Protein AF-A0A1G0B3N1-F1 (afdb_monomer)

Mean predicted aligned error: 11.77 Å

Sequence (130 aa):
MKNLKLLSLLGVATFSLLSFNYLNRTTTVKDGTYKAFISKKSNLDERGFSGNGNYEQNVTVKIENNLVKEISPIKFNKNSDKLINIPLEIDTKGNAIAETSDFEQDIYNKNDAGWHYTYKLKIKKEELTK

pLDDT: mean 79.74, std 19.07, range [39.28, 97.31]

Nearest PDB structures (foldseek):
  1r0u-assembly1_A  TM=3.605E-01  e=1.409E-01  Bacillus subtilis
  9fmu-assembly1_C  TM=2.508E-01  e=1.752E+00  Homo sapiens
  5ujv-assembly1_A  TM=2.027E-01  e=4.294E+00  Festuca elata

Radius of gyration: 24.57 Å; Cα contacts (8 Å, |Δi|>4): 226; chains: 1; bounding box: 40×63×79 Å

Solvent-accessible surface area (backbone atoms only — not comparable to full-atom values): 8032 Å² total; per-residue (Å²): 136,86,87,83,82,92,83,83,89,83,81,78,87,73,76,80,79,70,83,70,78,82,66,70,83,65,73,60,56,71,66,46,77,37,60,30,39,39,36,37,40,46,45,65,47,101,86,69,50,61,53,84,85,59,47,74,46,82,35,39,33,34,32,49,91,30,18,29,70,44,68,37,81,61,91,83,44,94,68,59,61,71,52,48,70,34,58,53,44,65,46,101,84,54,24,40,33,29,73,46,72,50,78,47,59,54,88,88,42,90,82,52,86,50,38,48,31,41,39,38,39,37,30,50,42,76,57,77,75,111

Secondary structure (DSSP, 8-state):
-------SSSSSSSSSSSSSS-S----PPPSEEEEEEEEEEEPB-TTS-B-S--EEEEEEEEEETTEEEEEE-GGG-TTGGGGTTPBPEE-TTS-EEEEEEEEE--TT-TT---EEEEEEEEE-HHHHT-

Structure (mmCIF, N/CA/C/O backbone):
data_AF-A0A1G0B3N1-F1
#
_entry.id   AF-A0A1G0B3N1-F1
#
loop_
_atom_site.group_PDB
_atom_site.id
_atom_site.type_symbol
_atom_site.label_atom_id
_atom_site.label_alt_id
_atom_site.label_comp_id
_atom_site.label_asym_id
_atom_site.label_entity_id
_atom_site.label_seq_id
_atom_site.pdbx_PDB_ins_code
_atom_site.Cartn_x
_atom_site.Cartn_y
_atom_site.Cartn_z
_atom_site.occupancy
_atom_site.B_iso_or_equiv
_atom_site.auth_seq_id
_atom_site.auth_comp_id
_atom_site.auth_asym_id
_atom_site.auth_atom_id
_atom_site.pdbx_PDB_model_num
ATOM 1 N N . MET A 1 1 ? 14.120 -53.035 54.432 1.00 40.91 1 MET A N 1
ATOM 2 C CA . MET A 1 1 ? 14.508 -52.285 53.215 1.00 40.91 1 MET A CA 1
ATOM 3 C C . MET A 1 1 ? 13.393 -51.296 52.907 1.00 40.91 1 MET A C 1
ATOM 5 O O . MET A 1 1 ? 12.237 -51.694 52.905 1.00 40.91 1 MET A O 1
ATOM 9 N N . LYS A 1 2 ? 13.722 -50.002 52.814 1.00 41.94 2 LYS A N 1
ATOM 10 C CA . LYS A 1 2 ? 12.765 -48.890 52.686 1.00 41.94 2 LYS A CA 1
ATOM 11 C C . LYS A 1 2 ? 12.275 -48.798 51.236 1.00 41.94 2 LYS A C 1
ATOM 13 O O . LYS A 1 2 ? 13.083 -48.551 50.346 1.00 41.94 2 LYS A O 1
ATOM 18 N N . ASN A 1 3 ? 10.974 -48.970 51.011 1.00 48.44 3 ASN A N 1
ATOM 19 C CA . ASN A 1 3 ? 10.350 -48.754 49.706 1.00 48.44 3 ASN A CA 1
ATOM 20 C C . ASN A 1 3 ? 10.149 -47.251 49.476 1.00 48.44 3 ASN A C 1
ATOM 22 O O . ASN A 1 3 ? 9.148 -46.665 49.875 1.00 48.44 3 ASN A O 1
ATOM 26 N N . LEU A 1 4 ? 11.138 -46.627 48.840 1.00 51.06 4 LEU A N 1
ATOM 27 C CA . LEU A 1 4 ? 10.973 -45.366 48.125 1.00 51.06 4 LEU A CA 1
ATOM 28 C C . LEU A 1 4 ? 10.309 -45.660 46.779 1.00 51.06 4 LEU A C 1
ATOM 30 O O . LEU A 1 4 ? 10.856 -46.453 46.016 1.00 51.06 4 LEU A O 1
ATOM 34 N N . LYS A 1 5 ? 9.176 -45.003 46.499 1.00 45.12 5 LYS A N 1
ATOM 35 C CA . LYS A 1 5 ? 8.774 -44.444 45.189 1.00 45.12 5 LYS A CA 1
ATOM 36 C C . LYS A 1 5 ? 7.332 -43.931 45.279 1.00 45.12 5 LYS A C 1
ATOM 38 O O . LYS A 1 5 ? 6.401 -44.517 44.744 1.00 45.12 5 LYS A O 1
ATOM 43 N N . LEU A 1 6 ? 7.168 -42.813 45.981 1.00 51.50 6 LEU A N 1
ATOM 44 C CA . LEU A 1 6 ? 5.955 -42.001 45.962 1.00 51.50 6 LEU A CA 1
ATOM 45 C C . LEU A 1 6 ? 6.266 -40.702 45.209 1.00 51.50 6 LEU A C 1
ATOM 47 O O . LEU A 1 6 ? 6.430 -39.668 45.832 1.00 51.50 6 LEU A O 1
ATOM 51 N N . LEU A 1 7 ? 6.455 -40.759 43.890 1.00 52.69 7 LEU A N 1
ATOM 52 C CA . LEU A 1 7 ? 6.631 -39.559 43.057 1.00 52.69 7 LEU A CA 1
ATOM 53 C C . LEU A 1 7 ? 6.385 -39.908 41.583 1.00 52.69 7 LEU A C 1
ATOM 55 O O . LEU A 1 7 ? 7.311 -40.038 40.791 1.00 52.69 7 LEU A O 1
ATOM 59 N N . SER A 1 8 ? 5.123 -40.095 41.202 1.00 49.09 8 SER A N 1
ATOM 60 C CA . SER A 1 8 ? 4.750 -40.110 39.777 1.00 49.09 8 SER A CA 1
ATOM 61 C C . SER A 1 8 ? 3.380 -39.505 39.466 1.00 49.09 8 SER A C 1
ATOM 63 O O . SER A 1 8 ? 2.915 -39.632 38.340 1.00 49.09 8 SER A O 1
ATOM 65 N N . LEU A 1 9 ? 2.738 -38.798 40.405 1.00 48.25 9 LEU A N 1
ATOM 66 C CA . LEU A 1 9 ? 1.376 -38.281 40.198 1.00 48.25 9 LEU A CA 1
ATOM 67 C C . LEU A 1 9 ? 1.242 -36.750 40.220 1.00 48.25 9 LEU A C 1
ATOM 69 O O . LEU A 1 9 ? 0.156 -36.234 40.449 1.00 48.25 9 LEU A O 1
ATOM 73 N N . LEU A 1 10 ? 2.329 -36.015 39.969 1.00 48.81 10 LEU A N 1
ATOM 74 C CA . LEU A 1 10 ? 2.328 -34.541 39.919 1.00 48.81 10 LEU A CA 1
ATOM 75 C C . LEU A 1 10 ? 3.058 -33.965 38.690 1.00 48.81 10 LEU A C 1
ATOM 77 O O . LEU A 1 10 ? 3.428 -32.798 38.679 1.00 48.81 10 LEU A O 1
ATOM 81 N N . GLY A 1 11 ? 3.269 -34.774 37.645 1.00 46.78 11 GLY A N 1
ATOM 82 C CA . GLY A 1 11 ? 4.051 -34.382 36.462 1.00 46.78 11 GLY A CA 1
ATOM 83 C C . GLY A 1 11 ? 3.268 -34.140 35.168 1.00 46.78 11 GLY A C 1
ATOM 84 O O . GLY A 1 11 ? 3.893 -33.843 34.159 1.00 46.78 11 GLY A O 1
ATOM 85 N N . VAL A 1 12 ? 1.937 -34.290 35.149 1.00 50.12 12 VAL A N 1
ATOM 86 C CA . VAL A 1 12 ? 1.155 -34.238 33.886 1.00 50.12 12 VAL A CA 1
ATOM 87 C C . VAL A 1 12 ? 0.097 -33.121 33.868 1.00 50.12 12 VAL A C 1
ATOM 89 O O . VAL A 1 12 ? -0.551 -32.895 32.854 1.00 50.12 12 VAL A O 1
ATOM 92 N N . ALA A 1 13 ? -0.049 -32.341 34.941 1.00 47.53 13 ALA A N 1
ATOM 93 C CA . ALA A 1 13 ? -1.104 -31.325 35.033 1.00 47.53 13 ALA A CA 1
ATOM 94 C C . ALA A 1 13 ? -0.699 -29.899 34.597 1.00 47.53 13 ALA A C 1
ATOM 96 O O . ALA A 1 13 ? -1.491 -28.979 34.773 1.00 47.53 13 ALA A O 1
ATOM 97 N N . THR A 1 14 ? 0.498 -29.673 34.039 1.00 48.81 14 THR A N 1
ATOM 98 C CA . THR A 1 14 ? 0.963 -28.305 33.706 1.00 48.81 14 THR A CA 1
ATOM 99 C C . THR A 1 14 ? 1.356 -28.063 32.249 1.00 48.81 14 THR A C 1
ATOM 101 O O . THR A 1 14 ? 1.675 -26.929 31.906 1.00 48.81 14 THR A O 1
ATOM 104 N N . PHE A 1 15 ? 1.254 -29.050 31.355 1.00 43.50 15 PHE A N 1
ATOM 105 C CA . PHE A 1 15 ? 1.557 -28.836 29.928 1.00 43.50 15 PHE A CA 1
ATOM 106 C C . PHE A 1 15 ? 0.341 -28.564 29.029 1.00 43.50 15 PHE A C 1
ATOM 108 O O . PHE A 1 15 ? 0.517 -28.253 27.855 1.00 43.50 15 PHE A O 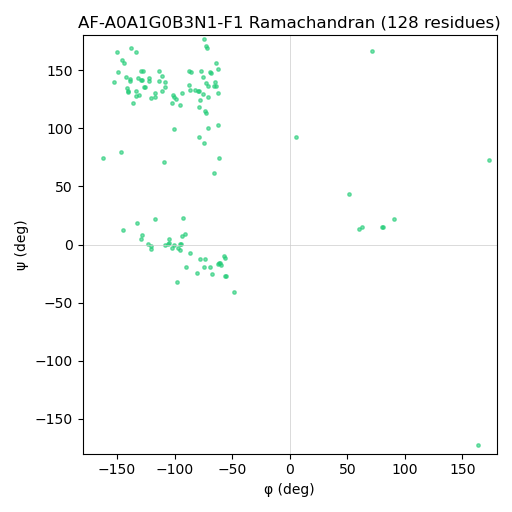1
ATOM 115 N N . SER A 1 16 ? -0.885 -28.598 29.556 1.00 45.94 16 SER A N 1
ATOM 116 C CA . SER A 1 16 ? -2.104 -28.324 28.776 1.00 45.94 16 SER A CA 1
ATOM 117 C C . SER A 1 16 ? -2.594 -26.868 28.833 1.00 45.94 16 SER A C 1
ATOM 119 O O . SER A 1 16 ? -3.592 -26.544 28.197 1.00 45.94 16 SER A O 1
ATOM 121 N N . LEU A 1 17 ? -1.901 -25.972 29.550 1.00 43.28 17 LEU A N 1
ATOM 122 C CA . LEU A 1 17 ? -2.300 -24.561 29.710 1.00 43.28 17 LEU A CA 1
ATOM 123 C C . LEU A 1 17 ? -1.468 -23.556 28.896 1.00 43.28 17 LEU A C 1
ATOM 125 O O . LEU A 1 17 ? -1.742 -22.359 28.946 1.00 43.28 17 LEU A O 1
ATOM 129 N N . LEU A 1 18 ? -0.489 -24.012 28.110 1.00 45.62 18 LEU A N 1
ATOM 130 C CA . LEU A 1 18 ? 0.317 -23.131 27.249 1.00 45.62 18 LEU A CA 1
ATOM 131 C C . LEU A 1 18 ? -0.089 -23.157 25.768 1.00 45.62 18 LEU A C 1
ATOM 133 O O . LEU A 1 18 ? 0.444 -22.380 24.980 1.00 45.62 18 LEU A O 1
ATOM 137 N N . SER A 1 19 ? -1.062 -23.979 25.371 1.00 43.59 19 SER A N 1
ATOM 138 C CA . SER A 1 19 ? -1.436 -24.153 23.961 1.00 43.59 19 SER A CA 1
ATOM 139 C C . SER A 1 19 ? -2.538 -23.216 23.437 1.00 43.59 19 SER A C 1
ATOM 141 O O . SER A 1 19 ? -2.963 -23.394 22.301 1.00 43.59 19 SER A O 1
ATOM 143 N N . PHE A 1 20 ? -2.972 -22.187 24.183 1.00 46.72 20 PHE A N 1
ATOM 144 C CA . PHE A 1 20 ? -4.051 -21.285 23.723 1.00 46.72 20 PHE A CA 1
ATOM 145 C C . PHE A 1 20 ? -3.772 -19.772 23.760 1.00 46.72 20 PHE A C 1
ATOM 147 O O . PHE A 1 20 ? -4.672 -19.001 23.450 1.00 46.72 20 PHE A O 1
ATOM 154 N N . ASN A 1 21 ? -2.545 -19.312 24.031 1.00 39.81 21 ASN A N 1
ATOM 155 C CA . ASN A 1 21 ? -2.222 -17.871 23.945 1.00 39.81 21 ASN A CA 1
ATOM 156 C C . ASN A 1 21 ? -1.391 -17.457 22.719 1.00 39.81 21 ASN A C 1
ATOM 158 O O . ASN A 1 21 ? -1.086 -16.279 22.563 1.00 39.81 21 ASN A O 1
ATOM 162 N N . TYR A 1 22 ? -1.107 -18.383 21.799 1.00 39.47 22 TYR A N 1
ATOM 163 C CA . TYR A 1 22 ? -0.657 -18.039 20.442 1.00 39.47 22 TYR A CA 1
ATOM 164 C C . TYR A 1 22 ? -1.823 -17.950 19.451 1.00 39.47 22 TYR A C 1
ATOM 166 O O . TYR A 1 22 ? -1.634 -18.052 18.241 1.00 39.47 22 TYR A O 1
ATOM 174 N N . LEU A 1 23 ? -3.045 -17.718 19.945 1.00 40.84 23 LEU A N 1
ATOM 175 C CA . LEU A 1 23 ? -4.102 -17.203 19.092 1.00 40.84 23 LEU A CA 1
ATOM 176 C C . LEU A 1 23 ? -3.795 -15.726 18.847 1.00 40.84 23 LEU A C 1
ATOM 178 O O . LEU A 1 23 ? -4.176 -14.861 19.631 1.00 40.84 23 LEU A O 1
ATOM 182 N N . ASN A 1 24 ? -2.997 -15.494 17.805 1.00 39.28 24 ASN A N 1
ATOM 183 C CA . ASN A 1 24 ? -2.894 -14.263 17.039 1.00 39.28 24 ASN A CA 1
ATOM 184 C C . ASN A 1 24 ? -3.738 -13.122 17.618 1.00 39.28 24 ASN A C 1
ATOM 186 O O . ASN A 1 24 ? -4.882 -12.899 17.224 1.00 39.28 24 ASN A O 1
ATOM 190 N N . ARG A 1 25 ? -3.116 -12.305 18.471 1.00 40.66 25 ARG A N 1
ATOM 191 C CA . ARG A 1 25 ? -3.402 -10.870 18.472 1.00 40.66 25 ARG A CA 1
ATOM 192 C C . ARG A 1 25 ? -2.898 -10.324 17.130 1.00 40.66 25 ARG A C 1
ATOM 194 O O . ARG A 1 25 ? -1.991 -9.504 17.076 1.00 40.66 25 ARG A O 1
ATOM 201 N N . THR A 1 26 ? -3.449 -10.809 16.019 1.00 53.03 26 THR A N 1
ATOM 202 C CA . THR A 1 26 ? -3.451 -10.038 14.791 1.00 53.03 26 THR A CA 1
ATOM 203 C C . THR A 1 26 ? -4.267 -8.821 15.164 1.00 53.03 26 THR A C 1
ATOM 205 O O . THR A 1 26 ? -5.479 -8.904 15.358 1.00 53.03 26 THR A O 1
ATOM 208 N N . THR A 1 27 ? -3.584 -7.705 15.396 1.00 59.09 27 THR A N 1
ATOM 209 C CA . THR A 1 27 ? -4.182 -6.376 15.383 1.00 59.09 27 THR A CA 1
ATOM 210 C C . THR A 1 27 ? -4.717 -6.158 13.974 1.00 59.09 27 THR A C 1
ATOM 212 O O . THR A 1 27 ? -4.091 -5.498 13.154 1.00 59.09 27 THR A O 1
ATOM 215 N N . THR A 1 28 ? -5.826 -6.828 13.668 1.00 78.81 28 THR A N 1
ATOM 216 C CA . THR A 1 28 ? -6.503 -6.758 12.388 1.00 78.81 28 THR A CA 1
ATOM 217 C C . THR A 1 28 ? -7.144 -5.394 12.305 1.00 78.81 28 THR A C 1
ATOM 219 O O . THR A 1 28 ? -7.887 -4.988 13.208 1.00 78.81 28 THR A O 1
ATOM 222 N N . VAL A 1 29 ? -6.859 -4.689 11.221 1.00 89.88 29 VAL A N 1
ATOM 223 C CA . VAL A 1 29 ? -7.599 -3.482 10.887 1.00 89.88 29 VAL A CA 1
ATOM 224 C C . VAL A 1 29 ? -9.049 -3.882 10.657 1.00 89.88 29 VAL A C 1
ATOM 226 O O . VAL A 1 29 ? -9.320 -4.861 9.963 1.00 89.88 29 VAL A O 1
ATOM 229 N N . LYS A 1 30 ? -9.969 -3.164 11.306 1.00 92.75 30 LYS A N 1
ATOM 230 C CA . LYS A 1 30 ? -11.400 -3.415 11.154 1.00 92.75 30 LYS A CA 1
ATOM 231 C C . LYS A 1 30 ? -11.812 -3.176 9.705 1.00 92.75 30 LYS A C 1
ATOM 233 O O . LYS A 1 30 ? -11.233 -2.345 9.010 1.00 92.75 30 LYS A O 1
ATOM 238 N N . ASP A 1 31 ? -12.841 -3.889 9.282 1.00 95.25 31 ASP A N 1
ATOM 239 C CA . ASP A 1 31 ? -13.430 -3.667 7.972 1.00 95.25 31 ASP A CA 1
ATOM 240 C C . ASP A 1 31 ? -14.030 -2.261 7.910 1.00 95.25 31 ASP A C 1
ATOM 242 O O . ASP A 1 31 ? -14.682 -1.804 8.855 1.00 95.25 31 ASP A O 1
ATOM 246 N N . GLY A 1 32 ? -13.795 -1.557 6.806 1.00 95.88 32 GLY A N 1
ATOM 247 C CA . GLY A 1 32 ? -14.223 -0.171 6.684 1.00 95.88 32 GLY A CA 1
ATOM 248 C C . GLY A 1 32 ? -13.546 0.592 5.560 1.00 95.88 32 GLY A C 1
ATOM 249 O O . GLY A 1 32 ? -12.814 0.042 4.736 1.00 95.88 32 GLY A O 1
ATOM 250 N N . THR A 1 33 ? -13.811 1.893 5.526 1.00 96.81 33 THR A N 1
ATOM 251 C CA . THR A 1 33 ? -13.240 2.813 4.545 1.00 96.81 33 THR A CA 1
ATOM 252 C C . THR A 1 33 ? -12.391 3.856 5.252 1.00 96.81 33 THR A C 1
ATOM 254 O O . THR A 1 33 ? -12.866 4.540 6.154 1.00 96.81 33 THR A O 1
ATOM 257 N N . TYR A 1 34 ? -11.141 3.998 4.818 1.00 96.62 34 TYR A N 1
ATOM 258 C CA . TYR A 1 34 ? -10.134 4.811 5.494 1.00 96.62 34 TYR A CA 1
ATOM 259 C C . TYR A 1 34 ? -9.480 5.797 4.539 1.00 96.62 34 TYR A C 1
ATOM 261 O O . TYR A 1 34 ? -9.278 5.505 3.360 1.00 96.62 34 TYR A O 1
ATOM 269 N N . LYS A 1 35 ? -9.069 6.950 5.068 1.00 96.06 35 LYS A N 1
ATOM 270 C CA . LYS A 1 35 ? -8.101 7.804 4.377 1.00 96.06 35 LYS A CA 1
ATOM 271 C C . LYS A 1 35 ? -6.720 7.178 4.515 1.00 96.06 35 LYS A C 1
ATOM 273 O O . LYS A 1 35 ? -6.286 6.855 5.621 1.00 96.06 35 LYS A O 1
ATOM 278 N N . ALA A 1 36 ? -6.024 7.038 3.399 1.00 94.94 36 ALA A N 1
ATOM 279 C CA . ALA A 1 36 ? -4.685 6.485 3.359 1.00 94.94 36 ALA A CA 1
ATOM 280 C C . ALA A 1 36 ? -3.764 7.345 2.500 1.00 94.94 36 ALA A C 1
ATOM 282 O O . ALA A 1 36 ? -4.189 8.195 1.715 1.00 94.94 36 ALA A O 1
ATOM 283 N N . PHE A 1 37 ? -2.479 7.089 2.657 1.00 94.12 37 PHE A N 1
ATOM 284 C CA . PHE A 1 37 ? -1.425 7.646 1.838 1.00 94.12 37 PHE A CA 1
ATOM 285 C C . PHE A 1 37 ? -0.730 6.508 1.101 1.00 94.12 37 PHE A C 1
ATOM 287 O O . PHE A 1 37 ? -0.358 5.519 1.733 1.00 94.12 37 PHE A O 1
ATOM 294 N N . ILE A 1 38 ? -0.563 6.638 -0.212 1.00 92.50 38 ILE A N 1
ATOM 295 C CA . ILE A 1 38 ? 0.167 5.673 -1.034 1.00 92.50 38 ILE A CA 1
ATOM 296 C C . ILE A 1 38 ? 1.427 6.326 -1.579 1.00 92.50 38 ILE A C 1
ATOM 298 O O . ILE A 1 38 ? 1.394 7.478 -2.012 1.00 92.50 38 ILE A O 1
ATOM 302 N N . SER A 1 39 ? 2.514 5.565 -1.612 1.00 91.88 39 SER A N 1
ATOM 303 C CA . SER A 1 39 ? 3.739 5.920 -2.310 1.00 91.88 39 SER A CA 1
ATOM 304 C C . SER A 1 39 ? 4.217 4.797 -3.227 1.00 91.88 39 SER A C 1
ATOM 306 O O . SER A 1 39 ? 4.011 3.615 -2.950 1.00 91.88 39 SER A O 1
ATOM 308 N N . LYS A 1 40 ? 4.879 5.191 -4.314 1.00 91.38 40 LYS A N 1
ATOM 309 C CA . LYS A 1 40 ? 5.719 4.340 -5.159 1.00 91.38 40 LYS A CA 1
ATOM 310 C C . LYS A 1 40 ? 7.117 4.931 -5.150 1.00 91.38 40 LYS A C 1
ATOM 312 O O . LYS A 1 40 ? 7.274 6.122 -5.436 1.00 91.38 40 LYS A O 1
ATOM 317 N N . LYS A 1 41 ? 8.115 4.121 -4.809 1.00 91.06 41 LYS A N 1
ATOM 318 C CA . LYS A 1 41 ? 9.523 4.534 -4.774 1.00 91.06 41 LYS A CA 1
ATOM 319 C C . LYS A 1 41 ? 10.377 3.530 -5.523 1.00 91.06 41 LYS A C 1
ATOM 321 O O . LYS A 1 41 ? 10.265 2.338 -5.267 1.00 91.06 41 LYS A O 1
ATOM 326 N N . SER A 1 42 ? 11.198 4.003 -6.448 1.00 90.12 42 SER A N 1
ATOM 327 C CA . SER A 1 42 ? 12.196 3.187 -7.124 1.00 90.12 42 SER A CA 1
ATOM 328 C C . SER A 1 42 ? 13.248 2.724 -6.127 1.00 90.12 42 SER A C 1
ATOM 330 O O . SER A 1 42 ? 13.721 3.488 -5.281 1.00 90.12 42 SER A O 1
ATOM 332 N N . ASN A 1 43 ? 13.602 1.452 -6.236 1.00 87.06 43 ASN A N 1
ATOM 333 C CA . ASN A 1 43 ? 14.718 0.875 -5.517 1.00 87.06 43 ASN A CA 1
ATOM 334 C C . ASN A 1 43 ? 16.015 1.306 -6.209 1.00 87.06 43 ASN A C 1
ATOM 336 O O . ASN A 1 43 ? 16.044 1.526 -7.423 1.00 87.06 43 ASN A O 1
ATOM 340 N N . LEU A 1 44 ? 17.080 1.440 -5.423 1.00 86.62 44 LEU A N 1
ATOM 341 C CA . LEU A 1 44 ? 18.405 1.722 -5.959 1.00 86.62 44 LEU A CA 1
ATOM 342 C C . LEU A 1 44 ? 18.934 0.483 -6.688 1.00 86.62 44 LEU A C 1
ATOM 344 O O . LEU A 1 44 ? 18.803 -0.630 -6.1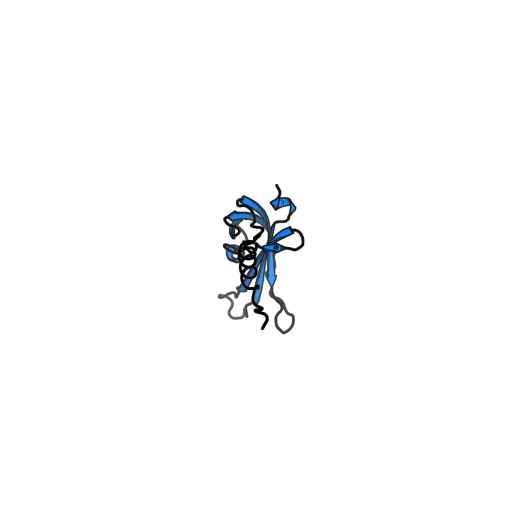78 1.00 86.62 44 LEU A O 1
ATOM 348 N N . ASP A 1 45 ? 19.534 0.680 -7.860 1.00 82.06 45 ASP A N 1
ATOM 349 C CA . ASP A 1 45 ? 20.334 -0.354 -8.513 1.00 82.06 45 ASP A CA 1
ATOM 350 C C . ASP A 1 45 ? 21.696 -0.523 -7.808 1.00 82.06 45 ASP A C 1
ATOM 352 O O . ASP A 1 45 ? 22.045 0.217 -6.884 1.00 82.06 45 ASP A O 1
ATOM 356 N N . GLU A 1 46 ? 22.502 -1.487 -8.256 1.00 82.12 46 GLU A N 1
ATOM 357 C CA . GLU A 1 46 ? 23.832 -1.774 -7.685 1.00 82.12 46 GLU A CA 1
ATOM 358 C C . GLU A 1 46 ? 24.815 -0.591 -7.767 1.00 82.12 46 GLU A C 1
ATOM 360 O O . GLU A 1 46 ? 25.838 -0.572 -7.084 1.00 82.12 46 GLU A O 1
ATOM 365 N N . ARG A 1 47 ? 24.511 0.410 -8.598 1.00 83.94 47 ARG A N 1
ATOM 366 C CA . ARG A 1 47 ? 25.314 1.621 -8.797 1.00 83.94 47 ARG A CA 1
ATOM 367 C C . ARG A 1 47 ? 24.744 2.820 -8.029 1.00 83.94 47 ARG A C 1
ATOM 369 O O . ARG A 1 47 ? 25.318 3.905 -8.097 1.00 83.94 47 ARG A O 1
ATOM 376 N N . GLY A 1 48 ? 23.638 2.640 -7.304 1.00 82.12 48 GLY A N 1
ATOM 377 C CA . GLY A 1 48 ? 22.965 3.692 -6.546 1.00 82.12 48 GLY A CA 1
ATOM 378 C C . GLY A 1 48 ? 22.062 4.602 -7.383 1.00 82.12 48 GLY A C 1
ATOM 379 O O . GLY A 1 48 ? 21.690 5.675 -6.907 1.00 82.12 48 GLY A O 1
ATOM 380 N N . PHE A 1 49 ? 21.704 4.220 -8.611 1.00 82.12 49 PHE A N 1
ATOM 381 C CA . PHE A 1 49 ? 20.735 4.964 -9.418 1.00 82.12 49 PHE A CA 1
ATOM 382 C C . PHE A 1 49 ? 19.308 4.501 -9.125 1.00 82.12 49 PHE A C 1
ATOM 384 O O . PHE A 1 49 ? 19.074 3.340 -8.809 1.00 82.12 49 PHE A O 1
ATOM 391 N N . SER A 1 50 ? 18.343 5.412 -9.252 1.00 83.00 50 SER A N 1
ATOM 392 C CA . SER A 1 50 ? 16.919 5.138 -9.050 1.00 83.00 50 SER A CA 1
ATOM 393 C C . SER A 1 50 ? 16.122 5.482 -10.306 1.00 83.00 50 SER A C 1
ATOM 395 O O . SER A 1 50 ? 16.360 6.524 -10.918 1.00 83.00 50 SER A O 1
ATOM 397 N N . GLY A 1 51 ? 15.126 4.667 -10.643 1.00 78.44 51 GLY A N 1
ATOM 398 C CA . GLY A 1 51 ? 14.207 4.953 -11.742 1.00 78.44 51 GLY A CA 1
ATOM 399 C C . GLY A 1 51 ? 13.353 6.197 -11.516 1.00 78.44 51 GLY A C 1
ATOM 400 O O . GLY A 1 51 ? 13.084 6.595 -10.379 1.00 78.44 51 GLY A O 1
ATOM 401 N N . ASN A 1 52 ? 12.882 6.787 -12.614 1.00 74.25 52 ASN A N 1
ATOM 402 C CA . ASN A 1 52 ? 11.874 7.848 -12.593 1.00 74.25 52 ASN A CA 1
ATOM 403 C C . ASN A 1 52 ? 10.484 7.281 -12.242 1.00 74.25 52 ASN A C 1
ATOM 405 O O . ASN A 1 52 ? 10.290 6.073 -12.207 1.00 74.25 52 ASN A O 1
ATOM 409 N N . GLY A 1 53 ? 9.488 8.135 -11.990 1.00 77.81 53 GLY A N 1
ATOM 410 C CA . GLY A 1 53 ? 8.105 7.678 -11.765 1.00 77.81 53 GLY A CA 1
ATOM 411 C C . GLY A 1 53 ? 7.746 7.377 -10.307 1.00 77.81 53 GLY A C 1
ATOM 412 O O . GLY A 1 53 ? 6.781 6.657 -10.049 1.00 77.81 53 GLY A O 1
ATOM 413 N N . ASN A 1 54 ? 8.495 7.946 -9.361 1.00 84.56 54 ASN A N 1
ATOM 414 C CA . ASN A 1 54 ? 8.084 8.018 -7.962 1.00 84.56 54 ASN A CA 1
ATOM 415 C C . ASN A 1 54 ? 6.833 8.890 -7.832 1.00 84.56 54 ASN A C 1
ATOM 417 O O . ASN A 1 54 ? 6.744 9.944 -8.465 1.00 84.56 54 ASN A O 1
ATOM 421 N N . TYR A 1 55 ? 5.890 8.485 -6.989 1.00 86.50 55 TYR A N 1
ATOM 422 C CA . TYR A 1 55 ? 4.731 9.313 -6.668 1.00 86.50 55 TYR A CA 1
ATOM 423 C C . TYR A 1 55 ? 4.295 9.106 -5.222 1.00 86.50 55 TYR A C 1
ATOM 425 O O . TYR A 1 55 ? 4.576 8.078 -4.601 1.00 86.50 55 TYR A O 1
ATOM 433 N N . GLU A 1 56 ? 3.573 10.094 -4.708 1.00 89.56 56 GLU A N 1
ATOM 434 C CA . GLU A 1 56 ? 2.982 10.107 -3.378 1.00 89.56 56 GLU A CA 1
ATOM 435 C C . GLU A 1 56 ? 1.588 10.739 -3.464 1.00 89.56 56 GLU A C 1
ATOM 437 O O . GLU A 1 56 ? 1.420 11.779 -4.101 1.00 89.56 56 GLU A O 1
ATOM 442 N N . GLN A 1 57 ? 0.572 10.103 -2.875 1.00 89.19 57 GLN A N 1
ATOM 443 C CA . GLN A 1 57 ? -0.820 10.513 -3.071 1.00 89.19 57 GLN A CA 1
ATOM 444 C C . GLN A 1 57 ? -1.707 10.155 -1.874 1.00 89.19 57 GLN A C 1
ATOM 446 O O . GLN A 1 57 ? -1.626 9.060 -1.319 1.00 89.1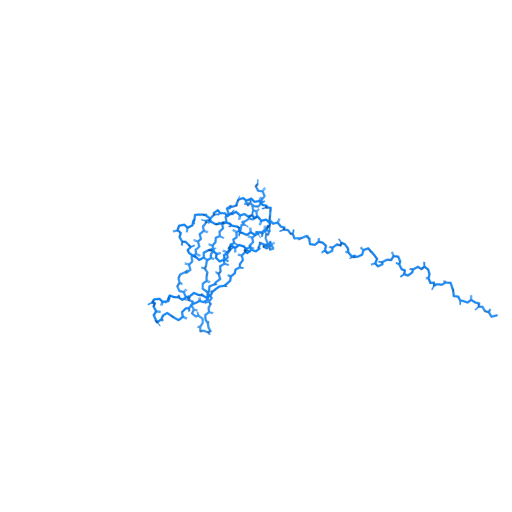9 57 GLN A O 1
ATOM 451 N N . ASN A 1 58 ? -2.619 11.066 -1.523 1.00 91.94 58 ASN A N 1
ATOM 452 C CA . ASN A 1 58 ? -3.715 10.771 -0.600 1.00 91.94 58 ASN A CA 1
ATOM 453 C C . ASN A 1 58 ? -4.864 10.088 -1.345 1.00 91.94 58 ASN A C 1
ATOM 455 O O . ASN A 1 58 ? -5.294 10.567 -2.399 1.00 91.94 58 ASN A O 1
ATOM 459 N N . VAL A 1 59 ? -5.370 9.004 -0.767 1.00 92.25 59 VAL A N 1
ATOM 460 C CA . VAL A 1 59 ? -6.430 8.157 -1.321 1.00 92.25 59 VAL A CA 1
ATOM 461 C C . VAL A 1 59 ? -7.432 7.768 -0.234 1.00 92.25 59 VAL A C 1
ATOM 463 O O . VAL A 1 59 ? -7.208 7.961 0.962 1.00 92.25 59 VAL A O 1
ATOM 466 N N . THR A 1 60 ? -8.545 7.193 -0.661 1.00 94.12 60 THR A N 1
ATOM 467 C CA . THR A 1 60 ? -9.499 6.470 0.176 1.00 94.12 60 THR A CA 1
ATOM 468 C C . THR A 1 60 ? -9.384 4.985 -0.137 1.00 94.12 60 THR A C 1
ATOM 470 O O . THR A 1 60 ? -9.295 4.617 -1.307 1.00 94.12 60 THR A O 1
ATOM 473 N N . VAL A 1 61 ? -9.363 4.136 0.885 1.00 94.44 61 VAL A N 1
ATOM 474 C CA . VAL A 1 61 ? -9.174 2.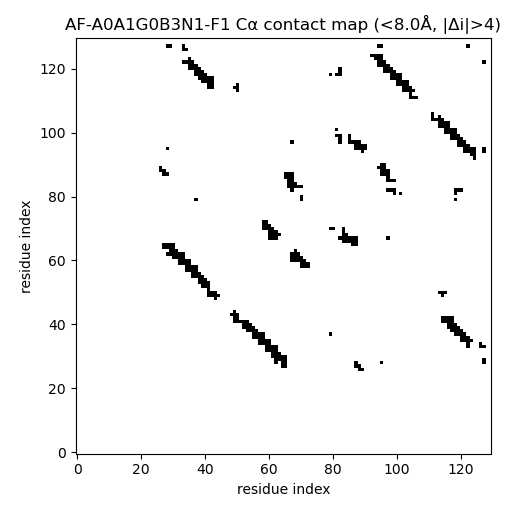689 0.728 1.00 94.44 61 VAL A CA 1
ATOM 475 C C . VAL A 1 61 ? -10.250 1.919 1.466 1.00 94.44 61 VAL A C 1
ATOM 477 O O . VAL A 1 61 ? -10.655 2.319 2.557 1.00 94.44 61 VAL A O 1
ATOM 480 N N . LYS A 1 62 ? -10.710 0.820 0.874 1.00 95.50 62 LYS A N 1
ATOM 481 C CA . LYS A 1 62 ? -11.644 -0.112 1.509 1.00 95.50 62 LYS A CA 1
ATOM 482 C C . LYS A 1 62 ? -10.872 -1.314 2.030 1.00 95.50 62 LYS A C 1
ATOM 484 O O . LYS A 1 62 ? -10.134 -1.936 1.265 1.00 95.50 62 LYS A O 1
ATOM 489 N N . ILE A 1 63 ? -11.045 -1.626 3.307 1.00 96.25 63 ILE A N 1
ATOM 490 C CA . ILE A 1 63 ? -10.418 -2.762 3.979 1.00 96.25 63 ILE A CA 1
ATOM 491 C C . ILE A 1 63 ? -11.490 -3.793 4.308 1.00 96.25 63 ILE A C 1
ATOM 493 O O . ILE A 1 63 ? -12.538 -3.435 4.845 1.00 96.25 63 ILE A O 1
ATOM 497 N N . GLU A 1 64 ? -11.217 -5.055 3.986 1.00 95.31 64 GLU A N 1
ATOM 498 C CA . GLU A 1 64 ? -12.055 -6.195 4.370 1.00 95.31 64 GLU A CA 1
ATOM 499 C C . GLU A 1 64 ? -11.169 -7.379 4.751 1.00 95.31 64 GLU A C 1
ATOM 501 O O . GLU A 1 64 ? -10.254 -7.742 4.002 1.00 95.31 64 GLU A O 1
ATOM 506 N N . ASN A 1 65 ? -11.443 -7.994 5.899 1.00 94.00 65 ASN A N 1
ATOM 507 C CA . ASN A 1 65 ? -10.667 -9.094 6.465 1.00 94.00 65 ASN A CA 1
ATOM 508 C C . ASN A 1 65 ? -9.165 -8.776 6.544 1.00 94.00 65 ASN A C 1
ATOM 510 O O . ASN A 1 65 ? -8.328 -9.608 6.193 1.00 94.00 65 ASN A O 1
ATOM 514 N N . ASN A 1 66 ? -8.822 -7.558 6.981 1.00 93.94 66 ASN A N 1
ATOM 515 C CA . ASN A 1 66 ? -7.443 -7.055 7.062 1.00 93.94 66 ASN A CA 1
ATOM 516 C C . ASN A 1 66 ? -6.708 -6.945 5.706 1.00 93.94 66 ASN A C 1
ATOM 518 O O . ASN A 1 66 ? -5.487 -6.798 5.681 1.00 93.94 66 ASN A O 1
ATOM 522 N N . LEU A 1 67 ? -7.425 -7.005 4.581 1.00 95.00 67 LEU A N 1
ATOM 523 C CA . LEU A 1 67 ? -6.869 -6.873 3.234 1.00 95.00 67 LEU A CA 1
ATOM 524 C C . LEU A 1 67 ? -7.326 -5.566 2.588 1.00 95.00 67 LEU A C 1
ATOM 526 O O . LEU A 1 67 ? -8.478 -5.158 2.740 1.00 95.00 67 LEU A O 1
ATOM 530 N N . VAL A 1 68 ? -6.457 -4.950 1.790 1.00 94.69 68 VAL A N 1
ATOM 531 C CA .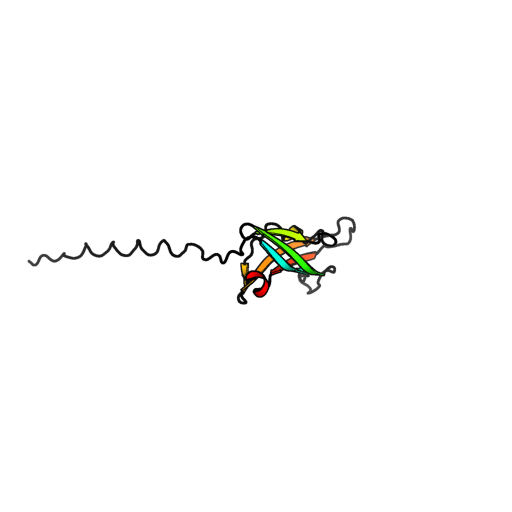 VAL A 1 68 ? -6.834 -3.810 0.942 1.00 94.69 68 VAL A CA 1
ATOM 532 C C . VAL A 1 68 ? -7.694 -4.312 -0.220 1.00 94.69 68 VAL A C 1
ATOM 534 O O . VAL A 1 68 ? -7.213 -5.047 -1.073 1.00 94.69 68 VAL A O 1
ATOM 537 N N . LYS A 1 69 ? -8.971 -3.944 -0.282 1.00 94.81 69 LYS A N 1
ATOM 538 C CA . LYS A 1 69 ? -9.889 -4.389 -1.347 1.00 94.81 69 LYS A CA 1
ATOM 539 C C . LYS A 1 69 ? -10.071 -3.382 -2.462 1.00 94.81 69 LYS A C 1
ATOM 541 O O . LYS A 1 69 ? -10.271 -3.775 -3.605 1.00 94.81 69 LYS A O 1
ATOM 546 N N . GLU A 1 70 ? -9.996 -2.101 -2.135 1.00 93.56 70 GLU A N 1
ATOM 547 C CA . GLU A 1 70 ? -10.228 -1.029 -3.096 1.00 93.56 70 GLU A CA 1
ATOM 548 C C . GLU A 1 70 ? -9.387 0.198 -2.750 1.00 93.56 70 GLU A C 1
ATOM 550 O O . GLU A 1 70 ? -9.134 0.471 -1.574 1.00 93.56 70 GLU A O 1
ATOM 555 N N . ILE A 1 71 ? -8.980 0.946 -3.777 1.00 92.00 71 ILE A N 1
ATOM 556 C CA . ILE A 1 71 ? -8.239 2.206 -3.676 1.00 92.00 71 ILE A CA 1
ATOM 557 C C . ILE A 1 71 ? -8.895 3.225 -4.619 1.00 92.00 71 ILE A C 1
ATOM 559 O O . ILE A 1 71 ? -9.068 2.960 -5.808 1.00 92.00 71 ILE A O 1
ATOM 563 N N . SER A 1 72 ? -9.239 4.405 -4.100 1.00 89.88 72 SER A N 1
ATOM 564 C CA . SER A 1 72 ? -9.953 5.462 -4.824 1.00 89.88 72 SER A CA 1
ATOM 565 C C . SER A 1 72 ? -9.380 6.859 -4.519 1.00 89.88 72 SER A C 1
ATOM 567 O O . SER A 1 72 ? -9.018 7.128 -3.372 1.00 89.88 72 SER A O 1
ATOM 569 N N . PRO A 1 73 ? -9.306 7.788 -5.493 1.00 81.50 73 PRO A N 1
ATOM 570 C CA . PRO A 1 73 ? -9.701 7.628 -6.892 1.00 81.50 73 PRO A CA 1
ATOM 571 C C . PRO A 1 73 ? -8.691 6.803 -7.705 1.00 81.50 73 PRO A C 1
ATOM 573 O O . PRO A 1 73 ? -7.483 6.960 -7.560 1.00 81.50 73 PRO A O 1
ATOM 576 N N . ILE A 1 74 ? -9.198 5.995 -8.642 1.00 67.50 74 ILE A N 1
ATOM 577 C CA . ILE A 1 74 ? -8.397 5.145 -9.553 1.00 67.50 74 ILE A CA 1
ATOM 578 C C . ILE A 1 74 ? -7.605 5.982 -10.5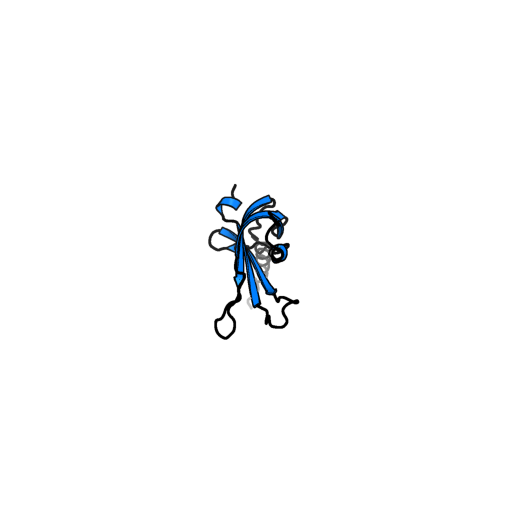82 1.00 67.50 74 ILE A C 1
ATOM 580 O O . ILE A 1 74 ? -6.632 5.514 -11.169 1.00 67.50 74 ILE A O 1
ATOM 584 N N . LYS A 1 75 ? -8.016 7.242 -10.800 1.00 58.56 75 LYS A N 1
ATOM 585 C CA . LYS A 1 75 ? -7.710 8.070 -11.985 1.00 58.56 75 LYS A CA 1
ATOM 586 C C . LYS A 1 75 ? -6.231 8.300 -12.326 1.00 58.56 75 LYS A C 1
ATOM 588 O O . LYS A 1 75 ? -5.973 8.808 -13.410 1.00 58.56 75 LYS A O 1
ATOM 593 N N . PHE A 1 76 ? -5.280 7.929 -11.475 1.00 50.00 76 PHE A N 1
ATOM 594 C CA . PHE A 1 76 ? -3.860 8.216 -11.705 1.00 50.00 76 PHE A CA 1
ATOM 595 C C . PHE A 1 76 ? -2.927 7.019 -11.577 1.00 50.00 76 PHE A C 1
ATOM 597 O O . PHE A 1 76 ? -1.717 7.200 -11.655 1.00 50.00 76 PHE A O 1
ATOM 604 N N . ASN A 1 77 ? -3.445 5.807 -11.365 1.00 53.09 77 ASN A N 1
ATOM 605 C CA . ASN A 1 77 ? -2.582 4.771 -10.829 1.00 53.09 77 ASN A CA 1
ATOM 606 C C . ASN A 1 77 ? -2.926 3.376 -11.339 1.00 53.09 77 ASN A C 1
ATOM 608 O O . ASN A 1 77 ? -3.538 2.566 -10.647 1.00 53.09 77 ASN A O 1
ATOM 612 N N . LYS A 1 78 ? -2.462 3.086 -12.560 1.00 60.03 78 LYS A N 1
ATOM 613 C CA . LYS A 1 78 ? -2.386 1.711 -13.074 1.00 60.03 78 LYS A CA 1
ATOM 614 C C . LYS A 1 78 ? -1.560 0.782 -12.170 1.00 60.03 78 LYS A C 1
ATOM 616 O O . LYS A 1 78 ? -1.633 -0.413 -12.387 1.00 60.03 78 LYS A O 1
ATOM 621 N N . ASN A 1 79 ? -0.816 1.316 -11.191 1.00 69.81 79 ASN A N 1
ATOM 622 C CA . ASN A 1 79 ? 0.190 0.567 -10.440 1.00 69.81 79 ASN A CA 1
ATOM 623 C C . ASN A 1 79 ? -0.091 0.525 -8.922 1.00 69.81 79 ASN A C 1
ATOM 625 O O . ASN A 1 79 ? 0.631 -0.136 -8.185 1.00 69.81 79 ASN A O 1
ATOM 629 N N . SER A 1 80 ? -1.130 1.204 -8.406 1.00 72.19 80 SER A N 1
ATOM 630 C CA . SER A 1 80 ? -1.578 0.982 -7.014 1.00 72.19 80 SER A CA 1
ATOM 631 C C . SER A 1 80 ? -2.402 -0.288 -6.854 1.00 72.19 80 SER A C 1
ATOM 633 O O . SER A 1 80 ? -2.642 -0.716 -5.730 1.00 72.19 80 SER A O 1
ATOM 635 N N . ASP A 1 81 ? -2.839 -0.886 -7.958 1.00 84.44 81 ASP A N 1
ATOM 636 C CA . ASP A 1 81 ? -3.477 -2.201 -7.979 1.00 84.44 81 ASP A CA 1
ATOM 637 C C . ASP A 1 81 ? -2.595 -3.288 -7.339 1.00 84.44 81 ASP A C 1
ATOM 639 O O . ASP A 1 81 ? -3.116 -4.216 -6.728 1.00 84.44 81 ASP A O 1
ATOM 643 N N . LYS A 1 82 ? -1.267 -3.114 -7.369 1.00 89.44 82 LYS A N 1
ATOM 644 C CA . LYS A 1 82 ? -0.278 -3.961 -6.684 1.00 89.44 82 LYS A CA 1
ATOM 645 C C . LYS A 1 82 ? -0.529 -4.078 -5.181 1.00 89.44 82 LYS A C 1
ATOM 647 O O . LYS A 1 82 ? -0.168 -5.080 -4.576 1.00 89.44 82 LYS A O 1
ATOM 652 N N . LEU A 1 83 ? -1.163 -3.074 -4.576 1.00 92.56 83 LEU A N 1
ATOM 653 C CA . LEU A 1 83 ? -1.495 -3.061 -3.152 1.00 92.56 83 LEU A CA 1
ATOM 654 C C . LEU A 1 83 ? -2.833 -3.749 -2.842 1.00 92.56 83 LEU A C 1
ATOM 656 O O . LEU A 1 83 ? -3.156 -3.920 -1.669 1.00 92.56 83 LEU A O 1
ATOM 660 N N . ILE A 1 84 ? -3.612 -4.151 -3.850 1.00 93.12 84 ILE A N 1
ATOM 661 C CA . ILE A 1 84 ? -4.889 -4.848 -3.664 1.00 93.12 84 ILE A CA 1
ATOM 662 C C . ILE A 1 84 ? -4.637 -6.288 -3.206 1.00 93.12 84 ILE A C 1
ATOM 664 O O . ILE A 1 84 ? -3.751 -6.982 -3.690 1.00 93.12 84 ILE A O 1
ATOM 668 N N . ASN A 1 85 ? -5.459 -6.743 -2.265 1.00 94.00 85 ASN A N 1
ATOM 669 C CA . ASN A 1 85 ? -5.361 -8.005 -1.536 1.00 94.00 85 ASN A CA 1
ATOM 670 C C . ASN A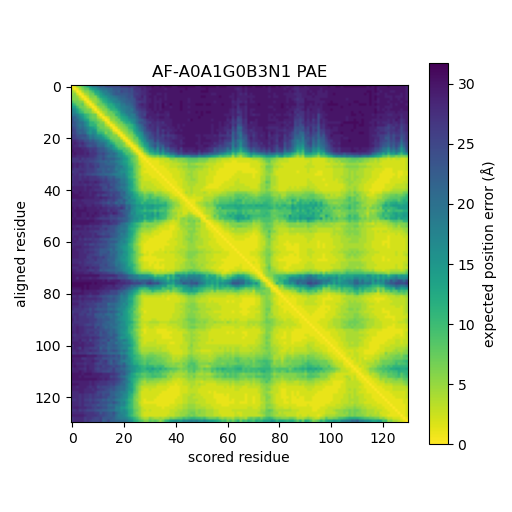 1 85 ? -4.074 -8.185 -0.720 1.00 94.00 85 ASN A C 1
ATOM 672 O O . ASN A 1 85 ? -3.826 -9.284 -0.227 1.00 94.00 85 ASN A O 1
ATOM 676 N N . ILE A 1 86 ? -3.295 -7.122 -0.513 1.00 93.75 86 ILE A N 1
ATOM 677 C CA . ILE A 1 86 ? -2.162 -7.156 0.409 1.00 93.75 86 ILE A CA 1
ATOM 678 C C . ILE A 1 86 ? -2.687 -7.016 1.848 1.00 93.75 86 ILE A C 1
ATOM 680 O O . ILE A 1 86 ? -3.528 -6.142 2.106 1.00 93.75 86 ILE A O 1
ATOM 684 N N . PRO A 1 87 ? -2.244 -7.879 2.783 1.00 93.81 87 PRO A N 1
ATOM 685 C CA . PRO A 1 87 ? -2.611 -7.767 4.184 1.00 93.81 87 PRO A CA 1
ATOM 686 C C . PRO A 1 87 ? -1.990 -6.535 4.833 1.00 93.81 87 PRO A C 1
ATOM 688 O O . PRO A 1 87 ? -0.886 -6.114 4.493 1.00 93.81 87 PRO A O 1
ATOM 691 N N . LEU A 1 88 ? -2.715 -5.973 5.795 1.00 94.94 88 LEU A N 1
ATOM 692 C CA . LEU A 1 88 ? -2.227 -4.872 6.608 1.00 94.94 88 LEU A CA 1
ATOM 693 C C . LEU A 1 88 ? -1.463 -5.386 7.828 1.00 94.94 88 LEU A C 1
ATOM 695 O O . LEU A 1 88 ? -1.915 -6.286 8.539 1.00 94.94 88 LEU A O 1
ATOM 699 N N . GLU A 1 89 ? -0.344 -4.737 8.108 1.00 94.56 89 GLU A N 1
ATOM 700 C CA . GLU A 1 89 ? 0.431 -4.893 9.334 1.00 94.56 89 GLU A CA 1
ATOM 701 C C . GLU A 1 89 ? 0.385 -3.596 10.142 1.00 94.56 89 GLU A C 1
ATOM 703 O O . GLU A 1 89 ? 0.282 -2.505 9.581 1.00 94.56 89 GLU A O 1
ATOM 708 N N . ILE A 1 90 ? 0.461 -3.691 11.471 1.00 93.81 90 ILE A N 1
ATOM 709 C CA . ILE A 1 90 ? 0.519 -2.509 12.335 1.00 93.81 90 ILE A CA 1
ATOM 710 C C . ILE A 1 90 ? 1.979 -2.183 12.651 1.00 93.81 90 ILE A C 1
ATOM 712 O O . ILE A 1 90 ? 2.685 -2.991 13.251 1.00 93.81 90 ILE A O 1
ATOM 716 N N . ASP A 1 91 ? 2.425 -0.986 12.268 1.00 92.44 91 ASP A N 1
ATOM 717 C CA . ASP A 1 91 ? 3.770 -0.500 12.576 1.00 92.44 91 ASP A CA 1
ATOM 718 C C . ASP A 1 91 ? 3.928 -0.150 14.070 1.00 92.44 91 ASP A C 1
ATOM 720 O O . ASP A 1 91 ? 2.965 -0.037 14.831 1.00 92.44 91 ASP A O 1
ATOM 724 N N . THR A 1 92 ? 5.166 0.086 14.510 1.00 92.31 92 THR A N 1
ATOM 725 C CA . THR A 1 92 ? 5.480 0.434 15.912 1.00 92.31 92 THR A CA 1
ATOM 726 C C . THR A 1 92 ? 4.832 1.734 16.396 1.00 92.31 92 THR A C 1
ATOM 728 O O . THR A 1 92 ? 4.766 1.984 17.599 1.00 92.31 92 THR A O 1
ATOM 731 N N . LYS A 1 93 ? 4.340 2.571 15.477 1.00 93.62 93 LYS A N 1
ATOM 732 C CA . LYS A 1 93 ? 3.631 3.823 15.769 1.00 93.62 93 LYS A CA 1
ATOM 733 C C . LYS A 1 93 ? 2.107 3.630 15.763 1.00 93.62 93 LYS A C 1
ATOM 735 O O . LYS A 1 93 ? 1.376 4.590 16.004 1.00 93.62 93 LYS A O 1
ATOM 740 N N . GLY A 1 94 ? 1.622 2.411 15.522 1.00 92.62 94 GLY A N 1
ATOM 741 C CA . GLY A 1 94 ? 0.204 2.065 15.478 1.00 92.62 94 GLY A CA 1
ATOM 742 C C . GLY A 1 94 ? -0.490 2.394 14.155 1.00 92.62 94 GLY A C 1
ATOM 743 O O . GLY A 1 94 ? -1.716 2.449 14.128 1.00 92.62 94 GLY A O 1
ATOM 744 N N . ASN A 1 95 ? 0.256 2.657 13.079 1.00 96.19 95 ASN A N 1
ATOM 745 C CA . ASN A 1 95 ? -0.316 2.852 11.744 1.00 96.19 95 ASN A CA 1
ATOM 746 C C . ASN A 1 95 ? -0.491 1.505 11.052 1.00 96.19 95 ASN A C 1
ATOM 748 O O . ASN A 1 95 ? 0.358 0.634 11.212 1.00 96.19 95 ASN A O 1
ATOM 752 N N . ALA A 1 96 ? -1.509 1.377 10.208 1.00 96.62 96 ALA A N 1
ATOM 753 C CA . ALA A 1 96 ? -1.624 0.220 9.334 1.00 96.62 96 ALA A CA 1
ATOM 754 C C . ALA A 1 96 ? -0.842 0.450 8.041 1.00 96.62 96 ALA A C 1
ATOM 756 O O . ALA A 1 96 ? -0.957 1.516 7.426 1.00 96.62 96 ALA A O 1
ATOM 757 N N . ILE A 1 97 ? -0.055 -0.539 7.637 1.00 96.94 97 ILE A N 1
ATOM 758 C CA . ILE A 1 97 ? 0.774 -0.508 6.438 1.00 96.94 97 ILE A CA 1
ATOM 759 C C . ILE A 1 97 ? 0.522 -1.744 5.578 1.00 96.94 97 ILE A C 1
ATOM 761 O O . ILE A 1 97 ? 0.362 -2.839 6.100 1.00 96.94 97 ILE A O 1
ATOM 765 N N . ALA A 1 98 ? 0.509 -1.558 4.264 1.00 95.50 98 ALA A N 1
ATOM 766 C CA . ALA A 1 98 ? 0.629 -2.635 3.286 1.00 95.50 98 ALA A CA 1
ATOM 767 C C . ALA A 1 98 ? 1.778 -2.266 2.351 1.00 95.50 98 ALA A C 1
ATOM 769 O O . ALA A 1 98 ? 1.889 -1.108 1.940 1.00 95.50 98 ALA A O 1
ATOM 770 N N . GLU A 1 99 ? 2.645 -3.221 2.047 1.00 95.00 99 GLU A N 1
ATOM 771 C CA . GLU A 1 99 ? 3.820 -2.996 1.214 1.00 95.00 99 GLU A CA 1
ATOM 772 C C . GLU A 1 99 ? 4.007 -4.165 0.253 1.00 95.00 99 GLU A C 1
ATOM 774 O O . GLU A 1 99 ? 3.768 -5.319 0.605 1.00 95.00 99 GLU A O 1
ATOM 7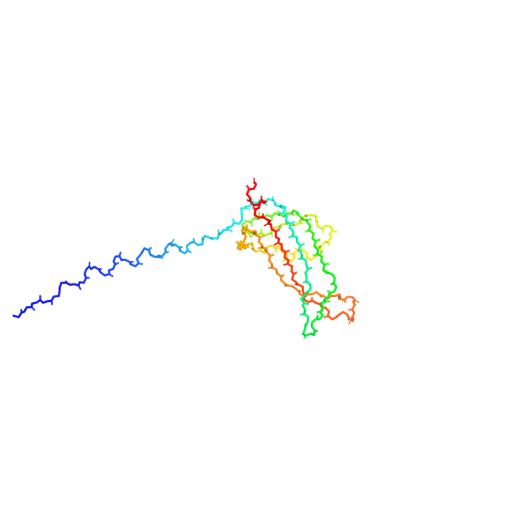79 N N . THR A 1 100 ? 4.402 -3.854 -0.973 1.00 93.69 100 THR A N 1
ATOM 780 C CA . THR A 1 100 ? 4.790 -4.843 -1.976 1.00 93.69 100 THR A CA 1
ATOM 781 C C . THR A 1 100 ? 5.834 -4.236 -2.899 1.00 93.69 100 THR A C 1
ATOM 783 O O . THR A 1 100 ? 5.993 -3.014 -2.944 1.00 93.69 100 THR A O 1
ATOM 786 N N . SER A 1 101 ? 6.510 -5.074 -3.669 1.00 92.00 101 SER A N 1
ATOM 787 C CA . SER A 1 101 ? 7.494 -4.637 -4.649 1.00 92.00 101 SER A CA 1
ATOM 788 C C . SER A 1 101 ? 7.238 -5.315 -5.980 1.00 92.00 101 SER A C 1
ATOM 790 O O . SER A 1 101 ? 6.869 -6.487 -6.017 1.00 92.00 101 SER A O 1
ATOM 792 N N . ASP A 1 102 ? 7.451 -4.584 -7.068 1.00 90.50 102 ASP A N 1
ATOM 793 C CA . ASP A 1 102 ? 7.294 -5.120 -8.417 1.00 90.50 102 ASP A CA 1
ATOM 794 C C . ASP A 1 102 ? 8.334 -4.530 -9.372 1.00 90.50 102 ASP A C 1
ATOM 796 O O . ASP A 1 102 ? 8.891 -3.454 -9.125 1.00 90.50 102 ASP A O 1
ATOM 800 N N . PHE A 1 103 ? 8.613 -5.253 -10.451 1.00 89.38 103 PHE A N 1
ATOM 801 C CA . PHE A 1 103 ? 9.442 -4.779 -11.550 1.00 89.38 103 PHE A CA 1
ATOM 802 C C . PHE A 1 103 ? 8.557 -4.158 -12.628 1.00 89.38 103 PHE A C 1
ATOM 804 O O . PHE A 1 103 ? 7.591 -4.771 -13.083 1.00 89.38 103 PHE A O 1
ATOM 811 N N . GLU A 1 104 ? 8.901 -2.953 -13.068 1.00 87.56 104 GLU A N 1
ATOM 812 C CA . GLU A 1 104 ? 8.194 -2.284 -14.154 1.00 87.56 104 GLU A CA 1
ATOM 813 C C . GLU A 1 104 ? 9.144 -1.871 -15.262 1.00 87.56 104 GLU A C 1
ATOM 815 O O . GLU A 1 104 ? 10.200 -1.297 -15.012 1.00 87.56 104 GLU A O 1
ATOM 820 N N . GLN A 1 105 ? 8.715 -2.128 -16.492 1.00 87.75 105 GLN A N 1
ATOM 821 C CA . GLN A 1 105 ? 9.428 -1.789 -17.712 1.00 87.75 105 GLN A CA 1
ATOM 822 C C . GLN A 1 105 ? 8.412 -1.324 -18.754 1.00 87.75 105 GLN A C 1
ATOM 824 O O . GLN A 1 105 ? 7.363 -1.953 -18.941 1.00 87.75 105 GLN A O 1
ATOM 829 N N . ASP A 1 106 ? 8.717 -0.233 -19.446 1.00 84.44 106 ASP A N 1
ATOM 830 C CA . ASP A 1 106 ? 7.965 0.190 -20.617 1.00 84.44 106 ASP A CA 1
ATOM 831 C C . ASP A 1 106 ? 8.245 -0.760 -21.788 1.00 84.44 106 ASP A C 1
ATOM 833 O O . ASP A 1 106 ? 9.247 -0.651 -22.493 1.00 84.44 106 ASP A O 1
ATOM 837 N N . ILE A 1 107 ? 7.311 -1.683 -22.025 1.00 85.19 107 ILE A N 1
ATOM 838 C CA . ILE A 1 107 ? 7.394 -2.676 -23.105 1.00 85.19 107 ILE A CA 1
ATOM 839 C C . ILE A 1 107 ? 7.431 -2.058 -24.512 1.00 85.19 107 ILE A C 1
ATOM 841 O O . ILE A 1 107 ? 7.794 -2.745 -25.470 1.00 85.19 107 ILE A O 1
ATOM 845 N N . TYR A 1 108 ? 7.051 -0.785 -24.665 1.00 89.25 108 TYR A N 1
ATOM 846 C CA . TYR A 1 108 ? 7.107 -0.077 -25.945 1.00 89.25 108 TYR A CA 1
ATOM 847 C C . TYR A 1 108 ? 8.451 0.628 -26.161 1.00 89.25 108 TYR A C 1
ATOM 849 O O . TYR A 1 108 ? 8.820 0.906 -27.307 1.00 89.25 108 TYR A O 1
ATOM 857 N N . ASN A 1 109 ? 9.217 0.866 -25.094 1.00 84.88 109 ASN A N 1
ATOM 858 C CA . ASN A 1 109 ? 10.556 1.430 -25.156 1.00 84.88 109 ASN A CA 1
ATOM 859 C C . ASN A 1 109 ? 11.616 0.330 -25.012 1.00 84.88 109 ASN A C 1
ATOM 861 O O . ASN A 1 109 ? 11.994 -0.065 -23.916 1.00 84.88 109 ASN A O 1
ATOM 865 N N . LYS A 1 110 ? 12.184 -0.109 -26.140 1.00 85.00 110 LYS A N 1
ATOM 866 C CA . LYS A 1 110 ? 13.229 -1.152 -26.172 1.00 85.00 110 LYS A CA 1
ATOM 867 C C . LYS A 1 110 ? 14.506 -0.803 -25.394 1.00 85.00 110 LYS A C 1
ATOM 869 O O . LYS A 1 110 ? 15.297 -1.700 -25.128 1.00 85.00 110 LYS A O 1
ATOM 874 N N . ASN A 1 111 ? 14.723 0.475 -25.078 1.00 85.50 111 ASN A N 1
ATOM 875 C CA . ASN A 1 111 ? 15.874 0.939 -24.304 1.00 85.50 111 ASN A CA 1
ATOM 876 C C . ASN A 1 111 ? 15.565 1.087 -22.809 1.00 85.50 111 ASN A C 1
ATOM 878 O O . ASN A 1 111 ? 16.466 1.434 -22.045 1.00 85.50 111 ASN A O 1
ATOM 882 N N . ASP A 1 112 ? 14.316 0.884 -22.384 1.00 82.75 112 ASP A N 1
ATOM 883 C CA . ASP A 1 112 ? 13.996 0.878 -20.965 1.00 82.75 112 ASP A CA 1
ATOM 884 C C . ASP A 1 112 ? 14.523 -0.416 -20.343 1.00 82.75 112 ASP A C 1
ATOM 886 O O . ASP A 1 112 ? 14.081 -1.509 -20.689 1.00 82.75 112 ASP A O 1
ATOM 890 N N . ALA A 1 113 ? 15.487 -0.298 -19.433 1.00 84.50 113 ALA A N 1
ATOM 891 C CA . ALA A 1 113 ? 16.007 -1.432 -18.675 1.00 84.50 113 ALA A CA 1
ATOM 892 C C . ALA A 1 113 ? 15.022 -1.914 -17.595 1.00 84.50 113 ALA A C 1
ATOM 894 O O . ALA A 1 113 ? 15.209 -2.996 -17.040 1.00 84.50 113 ALA A O 1
ATOM 895 N N . GLY A 1 114 ? 13.981 -1.123 -17.318 1.00 88.06 114 GLY A N 1
ATOM 896 C CA . GLY A 1 114 ? 13.042 -1.335 -16.233 1.00 88.06 114 GLY A CA 1
ATOM 897 C C . GLY A 1 114 ? 13.646 -1.057 -14.859 1.00 88.06 114 GLY A C 1
ATOM 898 O O . GLY A 1 114 ? 14.857 -0.906 -14.685 1.00 88.06 114 GLY A O 1
ATOM 899 N N . TRP A 1 115 ? 12.770 -0.956 -13.866 1.00 89.75 115 TRP A N 1
ATOM 900 C CA . TRP A 1 115 ? 13.129 -0.615 -12.496 1.00 89.75 115 TRP A CA 1
ATOM 901 C C . TRP A 1 115 ? 12.285 -1.403 -11.504 1.00 89.75 115 TRP A C 1
ATOM 903 O O . TRP A 1 115 ? 11.093 -1.629 -11.706 1.00 89.75 115 TRP A O 1
ATOM 913 N N . HIS A 1 116 ? 12.904 -1.782 -10.389 1.00 89.94 116 HIS A N 1
ATOM 914 C CA . HIS A 1 116 ? 12.170 -2.284 -9.237 1.00 89.94 116 HIS A CA 1
ATOM 915 C C . HIS A 1 116 ? 11.589 -1.117 -8.448 1.00 89.94 116 HIS A C 1
ATOM 917 O O . HIS A 1 116 ? 12.302 -0.166 -8.121 1.00 89.94 116 HIS A O 1
ATOM 923 N N . TYR A 1 117 ? 10.313 -1.211 -8.101 1.00 90.50 117 TYR A N 1
ATOM 924 C CA . TYR A 1 117 ? 9.619 -0.233 -7.277 1.00 90.50 117 TYR A CA 1
ATOM 925 C C . TYR A 1 117 ? 9.037 -0.892 -6.038 1.00 90.50 117 TYR A C 1
ATOM 927 O O . TYR A 1 117 ? 8.522 -2.005 -6.101 1.00 90.50 117 TYR A O 1
ATOM 935 N N . THR A 1 118 ? 9.070 -0.159 -4.931 1.00 92.81 118 THR A N 1
ATOM 936 C CA . THR A 1 118 ? 8.334 -0.467 -3.708 1.00 92.81 118 THR A CA 1
ATOM 937 C C . THR A 1 118 ? 7.066 0.379 -3.661 1.00 92.81 118 THR A C 1
ATOM 939 O O . THR A 1 118 ? 7.113 1.613 -3.734 1.00 92.81 118 THR A O 1
ATOM 942 N N . TYR A 1 119 ? 5.934 -0.294 -3.505 1.00 92.88 119 TYR A N 1
ATOM 943 C CA . TYR A 1 119 ? 4.612 0.277 -3.300 1.00 92.88 119 TYR A CA 1
ATOM 944 C C . TYR A 1 119 ? 4.268 0.193 -1.829 1.00 92.88 119 TYR A C 1
ATOM 946 O O . TYR A 1 119 ? 4.317 -0.888 -1.247 1.00 92.88 119 TYR A O 1
ATOM 954 N N . LYS A 1 120 ? 3.864 1.310 -1.232 1.00 94.69 120 LYS A N 1
ATOM 955 C CA . LYS A 1 120 ? 3.481 1.344 0.176 1.00 94.69 120 LYS A CA 1
ATOM 956 C C . LYS A 1 120 ? 2.179 2.091 0.362 1.00 94.69 120 LYS A C 1
ATOM 958 O O . LYS A 1 120 ? 2.029 3.210 -0.114 1.00 94.69 120 LYS A O 1
ATOM 963 N N . LEU A 1 121 ? 1.267 1.495 1.112 1.00 95.25 121 LEU A N 1
ATOM 964 C CA . LEU A 1 121 ? 0.054 2.112 1.624 1.00 95.25 121 LEU A CA 1
ATOM 965 C C . LEU A 1 121 ? 0.202 2.324 3.125 1.00 95.25 121 LEU A C 1
ATOM 967 O O . LEU A 1 121 ? 0.722 1.465 3.835 1.00 95.25 121 LEU A O 1
ATOM 971 N N . LYS A 1 122 ? -0.273 3.468 3.613 1.00 96.81 122 LYS A N 1
ATOM 972 C CA . LYS A 1 122 ? -0.287 3.806 5.033 1.00 96.81 122 LYS A CA 1
ATOM 973 C C . LYS A 1 122 ? -1.615 4.427 5.450 1.00 96.81 122 LYS A C 1
ATOM 975 O O . LYS A 1 122 ? -1.973 5.496 4.959 1.00 96.81 122 LYS A O 1
ATOM 980 N N . ILE A 1 123 ? -2.290 3.811 6.414 1.00 97.31 123 ILE A N 1
ATOM 981 C CA . ILE A 1 123 ? -3.417 4.400 7.147 1.00 97.31 123 ILE A CA 1
ATOM 982 C C . ILE A 1 123 ? -2.883 4.847 8.502 1.00 97.31 123 ILE A C 1
ATOM 984 O O . ILE A 1 123 ? -2.313 4.051 9.253 1.00 97.31 123 ILE A O 1
ATOM 988 N N . LYS A 1 124 ? -3.024 6.135 8.812 1.00 96.88 124 LYS A N 1
ATOM 989 C CA . LYS A 1 124 ? -2.538 6.657 10.089 1.00 96.88 124 LYS A CA 1
ATOM 990 C C . LYS A 1 124 ? -3.383 6.135 11.247 1.00 96.88 124 LYS A C 1
ATOM 992 O O . LYS A 1 124 ? -4.589 5.956 11.093 1.00 96.88 124 LYS A O 1
ATOM 997 N N . LYS A 1 125 ? -2.759 5.954 12.413 1.00 95.12 125 LYS A N 1
ATOM 998 C CA . LYS A 1 125 ? -3.431 5.490 13.636 1.00 95.12 125 LYS A CA 1
ATOM 999 C C . LYS A 1 125 ? -4.717 6.265 13.936 1.00 95.12 125 LYS A C 1
ATOM 1001 O O . LYS A 1 125 ? -5.714 5.662 14.315 1.00 95.12 125 LYS A O 1
ATOM 1006 N N . GLU A 1 126 ? -4.708 7.581 13.738 1.00 95.06 126 GLU A N 1
ATOM 1007 C CA . GLU A 1 126 ? -5.855 8.449 14.025 1.00 95.06 126 GLU A CA 1
ATOM 1008 C C . GLU A 1 126 ? -7.047 8.188 13.095 1.00 95.06 126 GLU A C 1
ATOM 1010 O O . GLU A 1 1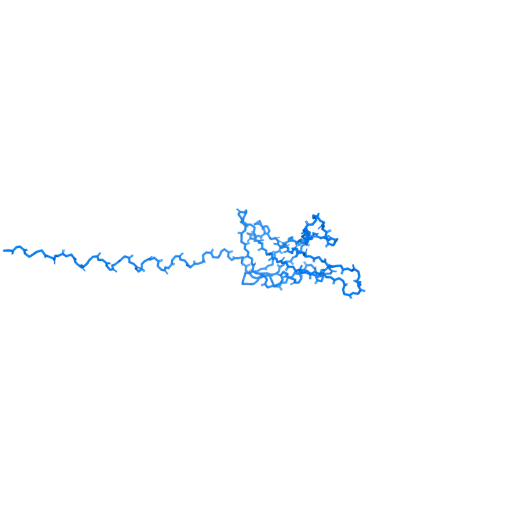26 ? -8.179 8.464 13.473 1.00 95.06 126 GLU A O 1
ATOM 1015 N N . GLU A 1 127 ? -6.818 7.659 11.890 1.00 94.25 127 GLU A N 1
ATOM 1016 C CA . GLU A 1 127 ? -7.893 7.246 10.980 1.00 94.25 127 GLU A CA 1
ATOM 1017 C C . GLU A 1 127 ? -8.450 5.863 11.346 1.00 94.25 127 GLU A C 1
ATOM 1019 O O . GLU A 1 127 ? -9.603 5.582 11.043 1.00 94.25 127 GLU A O 1
ATOM 1024 N N . LEU A 1 128 ? -7.671 5.010 12.024 1.00 91.31 128 LEU A N 1
ATOM 1025 C CA . LEU A 1 128 ? -8.105 3.667 12.440 1.00 91.31 128 LEU A CA 1
ATOM 1026 C C . LEU A 1 128 ? -9.074 3.680 13.631 1.00 91.31 128 LEU A C 1
ATOM 1028 O O . LEU A 1 128 ? -9.749 2.683 13.884 1.00 91.31 128 LEU A O 1
ATOM 1032 N N . THR A 1 129 ? -9.102 4.776 14.391 1.00 85.00 129 THR A N 1
ATOM 1033 C CA . THR A 1 129 ? -9.884 4.911 15.630 1.00 85.00 129 THR A CA 1
ATOM 1034 C C . THR A 1 129 ? -11.124 5.793 15.498 1.00 85.00 129 THR A C 1
ATOM 1036 O O . THR A 1 129 ? -11.799 6.007 16.503 1.00 85.00 129 THR A O 1
ATOM 1039 N N . LYS A 1 130 ? -11.385 6.347 14.311 1.00 72.88 130 LYS A N 1
ATOM 1040 C CA . LYS A 1 130 ? -12.616 7.098 14.023 1.00 72.88 130 LYS A CA 1
ATOM 1041 C C . LYS A 1 130 ? -13.796 6.155 13.845 1.00 72.88 130 LYS A C 1
ATOM 1043 O O . LYS A 1 130 ? -14.900 6.572 14.249 1.00 72.88 130 LYS A O 1
#

Foldseek 3Di:
DDDDDPDDDPPPPPPVPPPPPPPDPQVAQDFDKFWKKKWKFFDADPVRDGDPDTDIDIWIFTDDRQFTADTPDPVPCPPLCQRGRFGWHQDPQRKTKGKDKDWDFDPVDPPTPTTIMMMMMIGHNVRSVD